Protein AF-A0A9P0VPG4-F1 (afdb_monomer_lite)

Structure (mmCIF, N/CA/C/O backbone):
data_AF-A0A9P0VPG4-F1
#
_entry.id   AF-A0A9P0VPG4-F1
#
loop_
_atom_site.group_PDB
_atom_site.id
_atom_site.type_symbol
_atom_site.label_atom_id
_atom_site.label_alt_id
_atom_site.label_comp_id
_atom_site.label_asym_id
_atom_site.label_entity_id
_atom_site.label_seq_id
_atom_site.pdbx_PDB_ins_code
_atom_site.Cartn_x
_atom_site.Cartn_y
_atom_site.Cartn_z
_atom_site.occupancy
_atom_site.B_iso_or_equiv
_atom_site.auth_seq_id
_atom_site.auth_comp_id
_atom_site.auth_asym_id
_atom_site.auth_atom_id
_atom_site.pdbx_PDB_model_num
ATOM 1 N N . MET A 1 1 ? -14.236 -5.484 17.322 1.00 62.22 1 MET A N 1
ATOM 2 C CA . MET A 1 1 ? -13.591 -4.926 16.109 1.00 62.22 1 MET A CA 1
ATOM 3 C C . MET A 1 1 ? -13.625 -3.392 16.080 1.00 62.22 1 MET A C 1
ATOM 5 O O . MET A 1 1 ? -12.612 -2.795 15.744 1.00 62.22 1 MET A O 1
ATOM 9 N N . GLU A 1 2 ? -14.716 -2.730 16.476 1.00 75.56 2 GLU A N 1
ATOM 10 C CA . GLU A 1 2 ? -14.815 -1.254 16.555 1.00 75.56 2 GLU A CA 1
ATOM 11 C C . GLU A 1 2 ? -13.789 -0.608 17.511 1.00 75.56 2 GLU A C 1
ATOM 13 O O . GLU A 1 2 ? -13.107 0.344 17.143 1.00 75.56 2 GLU A O 1
ATOM 18 N N . MET A 1 3 ? -13.554 -1.225 18.678 1.00 81.44 3 MET A N 1
ATOM 19 C CA . MET A 1 3 ? -12.506 -0.817 19.630 1.00 81.44 3 MET A CA 1
ATOM 20 C C . MET A 1 3 ? -11.118 -0.683 18.978 1.00 81.44 3 MET A C 1
ATOM 22 O O . MET A 1 3 ? -10.380 0.250 19.281 1.00 81.44 3 MET A O 1
ATOM 26 N N . LEU A 1 4 ? -10.764 -1.593 18.062 1.00 80.56 4 LEU A N 1
ATOM 27 C CA . LEU A 1 4 ? -9.453 -1.599 17.411 1.00 80.56 4 LEU A CA 1
ATOM 28 C C . LEU A 1 4 ? -9.294 -0.423 16.436 1.00 80.56 4 LEU A C 1
ATOM 30 O O . LEU A 1 4 ? -8.219 0.162 16.349 1.00 80.56 4 LEU A O 1
ATOM 34 N N . GLN A 1 5 ? -10.365 -0.047 15.734 1.00 80.94 5 GLN A N 1
ATOM 35 C CA . GLN A 1 5 ? -10.359 1.122 14.854 1.00 80.94 5 GLN A CA 1
ATOM 36 C C . GLN A 1 5 ? -10.214 2.410 15.671 1.00 80.94 5 GLN A C 1
ATOM 38 O O . GLN A 1 5 ? -9.322 3.206 15.389 1.00 80.94 5 GLN A O 1
ATOM 43 N N . ASN A 1 6 ? -11.010 2.562 16.734 1.00 83.62 6 ASN A N 1
ATOM 44 C CA . ASN A 1 6 ? -10.936 3.724 17.625 1.00 83.62 6 ASN A CA 1
ATOM 45 C C . ASN A 1 6 ? -9.551 3.846 18.277 1.00 83.62 6 ASN A C 1
ATOM 47 O O . ASN A 1 6 ? -9.014 4.949 18.404 1.00 83.62 6 ASN A O 1
ATOM 51 N N . PHE A 1 7 ? -8.935 2.715 18.637 1.00 85.75 7 PHE A N 1
ATOM 52 C CA . PHE A 1 7 ? -7.565 2.680 19.140 1.00 85.75 7 PHE A CA 1
ATOM 53 C C . PHE A 1 7 ? -6.567 3.207 18.103 1.00 85.75 7 PHE A C 1
ATOM 55 O O . PHE A 1 7 ? -5.754 4.074 18.428 1.00 85.75 7 PHE A O 1
ATOM 62 N N . TYR A 1 8 ? -6.639 2.739 16.852 1.00 86.06 8 TYR A N 1
ATOM 63 C CA . TYR A 1 8 ? -5.756 3.216 15.787 1.00 86.06 8 TYR A CA 1
ATOM 64 C C . TYR A 1 8 ? -5.961 4.700 15.475 1.00 86.06 8 TYR A C 1
ATOM 66 O O . TYR A 1 8 ? -4.977 5.427 15.384 1.00 86.06 8 TYR A O 1
ATOM 74 N N . GLU A 1 9 ? -7.201 5.173 15.358 1.00 85.06 9 GLU A N 1
ATOM 75 C CA . GLU A 1 9 ? -7.501 6.582 15.070 1.00 85.06 9 GLU A CA 1
ATOM 76 C C . GLU A 1 9 ? -7.003 7.514 16.186 1.00 85.06 9 GLU A C 1
ATOM 78 O O . GLU A 1 9 ? -6.314 8.501 15.911 1.00 85.06 9 GLU A 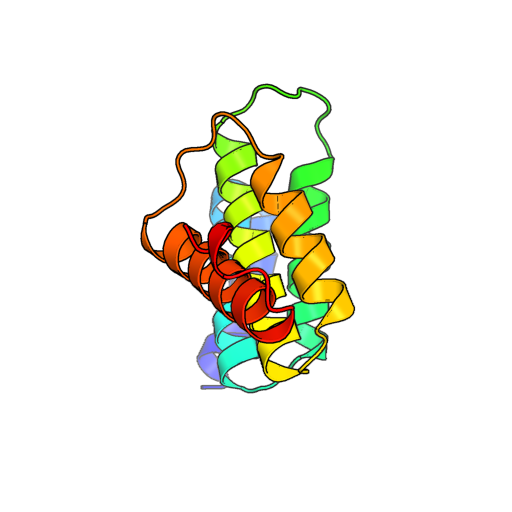O 1
ATOM 83 N N . THR A 1 10 ? -7.256 7.159 17.450 1.00 86.50 10 THR A N 1
ATOM 84 C CA . THR A 1 10 ? -6.783 7.933 18.612 1.00 86.50 10 THR A CA 1
ATOM 85 C C . THR A 1 10 ? -5.256 7.938 18.687 1.00 86.50 10 THR A C 1
ATOM 87 O O . THR A 1 10 ? -4.634 8.982 18.895 1.00 86.50 10 THR A O 1
ATOM 90 N N . THR A 1 11 ? -4.633 6.779 18.455 1.00 85.81 11 THR A N 1
ATOM 91 C CA . THR A 1 11 ? -3.171 6.651 18.441 1.00 85.81 11 THR A CA 1
ATOM 92 C C . THR A 1 11 ? -2.563 7.477 17.309 1.00 85.81 11 THR A C 1
ATOM 94 O O . THR A 1 11 ? -1.578 8.173 17.525 1.00 85.81 11 THR A O 1
ATOM 97 N N . LEU A 1 12 ? -3.156 7.478 16.113 1.00 84.69 12 LEU A N 1
ATOM 98 C CA . LEU A 1 12 ? -2.684 8.283 14.984 1.00 84.69 12 LEU A CA 1
ATOM 99 C C . LEU A 1 12 ? -2.766 9.787 15.258 1.00 84.69 12 LEU A C 1
ATOM 101 O O . LEU A 1 12 ? -1.839 10.513 14.891 1.00 84.69 12 LEU A O 1
ATOM 105 N N . ALA A 1 13 ? -3.825 10.251 15.927 1.00 83.88 13 ALA A N 1
ATOM 106 C CA . ALA A 1 13 ? -3.941 11.644 16.353 1.00 83.88 13 ALA A CA 1
ATOM 107 C C . ALA A 1 13 ? -2.818 12.024 17.336 1.00 83.88 13 ALA A C 1
ATOM 109 O O . ALA A 1 13 ? -2.142 13.038 17.146 1.00 83.88 13 ALA A O 1
ATOM 110 N N . ALA A 1 14 ? -2.546 11.169 18.327 1.00 83.19 14 ALA A N 1
ATOM 111 C CA . ALA A 1 14 ? -1.452 11.373 19.274 1.00 83.19 14 ALA A CA 1
ATOM 112 C C . ALA A 1 14 ? -0.070 11.346 18.590 1.00 83.19 14 ALA A C 1
ATOM 114 O O . ALA A 1 14 ? 0.774 12.201 18.856 1.00 83.19 14 ALA A O 1
ATOM 115 N N . LEU A 1 15 ? 0.153 10.413 17.659 1.00 83.75 15 LEU A N 1
ATOM 116 C CA . LEU A 1 15 ? 1.412 10.282 16.917 1.00 83.75 15 LEU A CA 1
ATOM 117 C C . LEU A 1 15 ? 1.683 11.471 15.992 1.00 83.75 15 LEU A C 1
ATOM 119 O O . LEU A 1 15 ? 2.837 11.881 15.853 1.00 83.75 15 LEU A O 1
ATOM 123 N N . LYS A 1 16 ? 0.632 12.044 15.392 1.00 79.94 16 LYS A N 1
ATOM 124 C CA . LYS A 1 16 ? 0.736 13.263 14.583 1.00 79.94 16 LYS A CA 1
ATOM 125 C C . LYS A 1 16 ? 1.172 14.456 15.438 1.00 79.94 16 LYS A C 1
ATOM 127 O O . LYS A 1 16 ? 2.049 15.209 15.024 1.00 79.94 16 LYS A O 1
ATOM 132 N N . ASN A 1 17 ? 0.629 14.582 16.651 1.00 80.25 17 ASN A N 1
ATOM 133 C CA . ASN A 1 17 ? 1.043 15.616 17.607 1.00 80.25 17 ASN A CA 1
ATOM 134 C C . ASN A 1 17 ? 2.486 15.407 18.091 1.00 80.25 17 ASN A C 1
ATOM 136 O O . ASN A 1 17 ? 3.234 16.369 18.241 1.00 80.25 17 ASN A O 1
ATOM 140 N N . ALA A 1 18 ? 2.897 14.150 18.270 1.00 81.44 18 ALA A N 1
ATOM 141 C CA . ALA A 1 18 ? 4.252 13.779 18.668 1.00 81.44 18 ALA A CA 1
ATOM 142 C C . ALA A 1 18 ? 5.298 13.874 17.534 1.00 81.44 18 ALA A C 1
ATOM 144 O O . ALA A 1 18 ? 6.471 13.602 17.782 1.00 81.44 18 ALA A O 1
ATOM 145 N N . LYS A 1 19 ? 4.899 14.231 16.299 1.00 79.75 19 LYS A N 1
ATOM 146 C CA . LYS A 1 19 ? 5.763 14.301 15.099 1.00 79.75 19 LYS A CA 1
ATOM 147 C C . LYS A 1 19 ? 6.576 13.020 14.839 1.00 79.75 19 LYS A C 1
ATOM 149 O O . LYS A 1 19 ? 7.706 13.073 14.359 1.00 79.75 19 LYS A O 1
ATOM 154 N N . ASN A 1 20 ? 6.018 11.853 15.169 1.00 83.00 20 ASN A N 1
ATOM 155 C CA . ASN A 1 20 ? 6.684 10.569 14.944 1.00 83.00 20 ASN A CA 1
ATOM 156 C C . ASN A 1 20 ? 6.240 9.951 13.612 1.00 83.00 20 ASN A C 1
ATOM 158 O O . ASN A 1 20 ? 5.422 9.028 13.580 1.00 83.00 20 ASN A O 1
ATOM 162 N N . ASP A 1 21 ? 6.805 10.449 12.513 1.00 81.12 21 ASP A N 1
ATOM 163 C CA . ASP A 1 21 ? 6.412 10.062 11.151 1.00 81.12 21 ASP A CA 1
ATOM 164 C C . ASP A 1 21 ? 6.605 8.564 10.875 1.00 81.12 21 ASP A C 1
ATOM 166 O O . ASP A 1 21 ? 5.790 7.932 10.201 1.00 81.12 21 ASP A O 1
ATOM 170 N N . ARG A 1 22 ? 7.648 7.951 11.451 1.00 83.44 22 ARG A N 1
ATOM 171 C CA . ARG A 1 22 ? 7.946 6.523 11.263 1.00 83.44 22 ARG A CA 1
ATOM 172 C C . ARG A 1 22 ? 6.861 5.632 11.861 1.00 83.44 22 ARG A C 1
ATOM 174 O O . ARG A 1 22 ? 6.416 4.680 11.215 1.00 83.44 22 ARG A O 1
ATOM 181 N N . LEU A 1 23 ? 6.466 5.901 13.105 1.00 86.00 23 LEU A N 1
ATOM 182 C CA . LEU A 1 23 ? 5.443 5.110 13.788 1.00 86.00 23 LEU A CA 1
ATOM 183 C C . LEU A 1 23 ? 4.048 5.432 13.245 1.00 86.00 23 LEU A C 1
ATOM 185 O O . LEU A 1 23 ? 3.230 4.524 13.093 1.00 86.00 23 LEU A O 1
ATOM 189 N N . TRP A 1 24 ? 3.809 6.692 12.879 1.00 88.69 24 TRP A N 1
ATOM 190 C CA . TRP A 1 24 ? 2.585 7.125 12.212 1.00 88.69 24 TRP A CA 1
ATOM 191 C C . TRP A 1 24 ? 2.380 6.389 10.881 1.00 88.69 24 TRP A C 1
ATOM 193 O O . TRP A 1 24 ? 1.299 5.848 10.648 1.00 88.69 24 TRP A O 1
ATOM 203 N N . PHE A 1 25 ? 3.426 6.262 10.055 1.00 88.38 25 PHE A N 1
ATOM 204 C CA . PHE A 1 25 ? 3.365 5.529 8.788 1.00 88.38 25 PHE A CA 1
ATOM 205 C C . PHE A 1 25 ? 3.002 4.055 9.006 1.00 88.38 25 PHE A C 1
ATOM 207 O O . PHE A 1 25 ? 2.026 3.567 8.441 1.00 88.38 25 PHE A O 1
ATOM 214 N N . LYS A 1 26 ? 3.720 3.353 9.896 1.00 88.38 26 LYS A N 1
ATOM 215 C CA . LYS A 1 26 ? 3.445 1.934 10.200 1.00 88.38 26 LYS A CA 1
ATOM 216 C C . LYS A 1 26 ? 2.027 1.707 10.724 1.00 88.38 26 LYS A C 1
ATOM 218 O O . LYS A 1 26 ? 1.371 0.737 10.343 1.00 88.38 26 LYS A O 1
ATOM 223 N N . THR A 1 27 ? 1.564 2.599 11.597 1.00 90.62 27 THR A N 1
ATOM 224 C CA . THR A 1 27 ? 0.220 2.524 12.179 1.00 90.62 27 THR A CA 1
ATOM 225 C C . THR A 1 27 ? -0.849 2.730 11.106 1.00 90.62 27 THR A C 1
ATOM 227 O O . THR A 1 27 ? -1.792 1.945 11.037 1.00 90.62 27 THR A O 1
ATOM 230 N N . ASN A 1 28 ? -0.667 3.703 10.207 1.00 90.19 28 ASN A N 1
ATOM 231 C CA . ASN A 1 28 ? -1.573 3.919 9.078 1.00 90.19 28 ASN A CA 1
ATOM 232 C C . ASN A 1 28 ? -1.607 2.739 8.114 1.00 90.19 28 ASN A C 1
ATOM 234 O O . ASN A 1 28 ? -2.688 2.329 7.703 1.00 90.19 28 ASN A O 1
ATOM 238 N N . THR A 1 29 ? -0.460 2.147 7.781 1.00 90.69 29 THR A N 1
ATOM 239 C CA . THR A 1 29 ? -0.443 0.967 6.911 1.00 90.69 29 THR A CA 1
ATOM 240 C C . THR A 1 29 ? -1.222 -0.192 7.532 1.00 90.69 29 THR A C 1
ATOM 242 O O . THR A 1 29 ? -1.966 -0.887 6.837 1.00 90.69 29 THR A O 1
ATOM 245 N N . LYS A 1 30 ? -1.103 -0.400 8.852 1.00 90.69 30 LYS A N 1
ATOM 246 C CA . LYS A 1 30 ? -1.872 -1.442 9.543 1.00 90.69 30 LYS A CA 1
ATOM 247 C C . LYS A 1 30 ? -3.368 -1.122 9.571 1.00 90.69 30 LYS A C 1
ATOM 249 O O . LYS A 1 30 ? -4.164 -2.021 9.314 1.00 90.69 30 LYS A O 1
ATOM 254 N N . LEU A 1 31 ? -3.737 0.137 9.806 1.00 90.50 31 LEU A N 1
ATOM 255 C CA . LEU A 1 31 ? -5.125 0.595 9.738 1.00 90.50 31 LEU A CA 1
ATOM 256 C C . LEU A 1 31 ? -5.723 0.394 8.334 1.00 90.50 31 LEU A C 1
ATOM 258 O O . LEU A 1 31 ? -6.837 -0.103 8.208 1.00 90.50 31 LEU A O 1
ATOM 262 N N . GLY A 1 32 ? -4.961 0.690 7.278 1.00 92.06 32 GLY A N 1
ATOM 263 C CA . GLY A 1 32 ? -5.367 0.446 5.894 1.00 92.06 32 GLY A CA 1
ATOM 264 C C . GLY A 1 32 ? -5.688 -1.025 5.613 1.00 92.06 32 GLY A C 1
ATOM 265 O O . GLY A 1 32 ? -6.691 -1.312 4.968 1.00 92.06 32 GLY A O 1
ATOM 266 N N . LYS A 1 33 ? -4.899 -1.963 6.156 1.00 90.19 33 LYS A N 1
ATOM 267 C CA . LYS A 1 33 ? -5.179 -3.408 6.052 1.00 90.19 33 LYS A CA 1
ATOM 268 C C . LYS A 1 33 ? -6.464 -3.807 6.778 1.00 90.19 33 LYS A C 1
ATOM 270 O O . LYS A 1 33 ? -7.254 -4.556 6.222 1.00 90.19 33 LYS A O 1
ATOM 275 N N . VAL A 1 34 ? -6.710 -3.258 7.970 1.00 90.69 34 VAL A N 1
ATOM 276 C CA . VAL A 1 34 ? -7.966 -3.498 8.706 1.00 90.69 34 VAL A CA 1
ATOM 277 C C . VAL A 1 34 ? -9.173 -2.981 7.918 1.00 90.69 34 VAL A C 1
ATOM 279 O O . VAL A 1 34 ? -10.206 -3.640 7.891 1.00 90.69 34 VAL A O 1
ATOM 282 N N . TYR A 1 35 ? -9.057 -1.828 7.251 1.00 91.25 35 TYR A N 1
ATOM 283 C CA . TYR A 1 35 ? -10.129 -1.325 6.388 1.00 91.25 35 TYR A CA 1
ATOM 284 C C . TYR A 1 35 ? -10.332 -2.166 5.125 1.00 91.25 35 TYR A C 1
ATOM 286 O O . TYR A 1 35 ? -11.474 -2.335 4.706 1.00 91.25 35 TYR A O 1
ATOM 294 N N . LEU A 1 36 ? -9.264 -2.721 4.542 1.00 90.06 36 LEU A N 1
ATOM 295 C CA . LEU A 1 36 ? -9.374 -3.666 3.425 1.00 90.06 36 LEU A CA 1
ATOM 296 C C . LEU A 1 36 ? -10.098 -4.951 3.835 1.00 90.06 36 LEU A C 1
ATOM 298 O O . LEU A 1 36 ? -11.001 -5.374 3.127 1.00 90.06 36 LEU A O 1
ATOM 302 N N . GLU A 1 37 ? -9.760 -5.524 4.994 1.00 89.62 37 GLU A N 1
ATOM 303 C CA . GLU A 1 37 ? -10.428 -6.717 5.545 1.00 89.62 37 GLU A CA 1
ATOM 304 C C . GLU A 1 37 ? -11.929 -6.495 5.814 1.00 89.62 37 GLU A C 1
ATOM 306 O O . GLU A 1 37 ? -12.684 -7.456 5.927 1.00 89.62 37 GLU A O 1
ATOM 311 N N . ARG A 1 38 ? -12.369 -5.234 5.918 1.00 88.69 38 ARG A N 1
ATOM 312 C CA . ARG A 1 38 ? -13.775 -4.838 6.098 1.00 88.69 38 ARG A CA 1
ATOM 313 C C . ARG A 1 38 ? -14.454 -4.345 4.825 1.00 88.69 38 ARG A C 1
ATOM 315 O O . ARG A 1 38 ? -15.576 -3.856 4.904 1.00 88.69 38 ARG A O 1
ATOM 322 N N . GLU A 1 39 ? -13.767 -4.397 3.687 1.00 89.19 39 GLU A N 1
ATOM 323 C CA . GLU A 1 39 ? -14.273 -3.890 2.405 1.00 89.19 39 GLU A CA 1
ATOM 324 C C . GLU A 1 39 ? -14.616 -2.379 2.435 1.00 89.19 39 GLU A C 1
ATOM 326 O O . GLU A 1 39 ? -15.360 -1.854 1.606 1.00 89.19 39 GLU A O 1
ATOM 331 N N . GLU A 1 40 ? -14.022 -1.617 3.364 1.00 91.00 40 GLU A N 1
ATOM 332 C CA . GLU A 1 40 ? -14.238 -0.173 3.518 1.00 91.00 40 GLU A CA 1
ATOM 333 C C . GLU A 1 40 ? -13.337 0.635 2.564 1.00 91.00 40 GLU A C 1
ATOM 335 O O . GLU A 1 40 ? -12.502 1.454 2.966 1.00 91.00 40 GLU A O 1
ATOM 340 N N . PHE A 1 41 ? -13.510 0.417 1.260 1.00 90.69 41 PHE A N 1
ATOM 341 C CA . PHE A 1 41 ? -12.619 0.910 0.202 1.00 90.69 41 PHE A CA 1
ATOM 342 C C . PHE A 1 41 ? -12.383 2.429 0.214 1.00 90.69 41 PHE A C 1
ATOM 344 O O . PHE A 1 41 ? -11.268 2.891 -0.039 1.00 90.69 41 PHE A O 1
ATOM 351 N N . ASN A 1 42 ? -13.402 3.221 0.563 1.00 91.31 42 ASN A N 1
ATOM 352 C CA . ASN A 1 42 ? -13.290 4.681 0.655 1.00 91.31 42 ASN A CA 1
ATOM 353 C C . ASN A 1 42 ? -12.293 5.120 1.740 1.00 91.31 42 ASN A C 1
ATOM 355 O O . ASN A 1 42 ? -11.519 6.060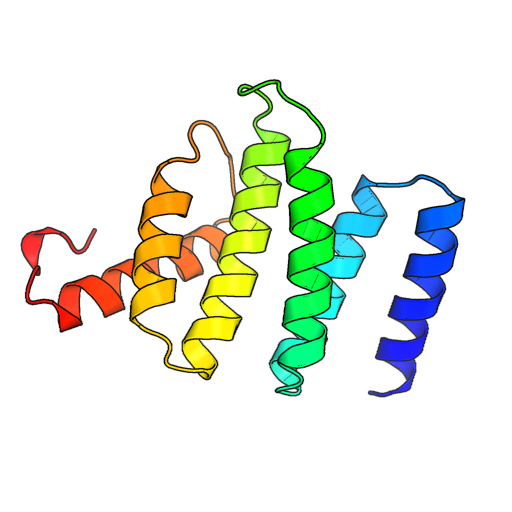 1.545 1.00 91.31 42 ASN A O 1
ATOM 359 N N . LYS A 1 43 ? -12.280 4.428 2.886 1.00 90.31 43 LYS A N 1
ATOM 360 C CA . LYS A 1 43 ? -11.342 4.727 3.974 1.00 90.31 43 LYS A CA 1
ATOM 361 C C . LYS A 1 43 ? -9.928 4.284 3.619 1.00 90.31 43 LYS A C 1
ATOM 363 O O . LYS A 1 43 ? -8.986 5.033 3.872 1.00 90.31 43 LYS A O 1
ATOM 368 N N . VAL A 1 44 ? -9.778 3.136 2.954 1.00 91.69 44 VAL A N 1
ATOM 369 C CA . VAL A 1 44 ? -8.477 2.672 2.439 1.00 91.69 44 VAL A CA 1
ATOM 370 C C . VAL A 1 44 ? -7.885 3.693 1.467 1.00 91.69 44 VAL A C 1
ATOM 372 O O . VAL A 1 44 ? -6.731 4.087 1.625 1.00 91.69 44 VAL A O 1
ATOM 375 N N . ALA A 1 45 ? -8.675 4.188 0.509 1.00 91.50 45 ALA A N 1
ATOM 376 C CA . ALA A 1 45 ? -8.228 5.201 -0.447 1.00 91.50 45 ALA A CA 1
ATOM 377 C C . ALA A 1 45 ? -7.759 6.492 0.250 1.00 91.50 45 ALA A C 1
ATOM 379 O O . ALA A 1 45 ? -6.739 7.076 -0.125 1.00 91.50 45 ALA A O 1
ATOM 380 N N . ASN A 1 46 ? -8.455 6.910 1.313 1.00 91.69 46 ASN A N 1
ATOM 381 C CA . ASN A 1 46 ? -8.044 8.052 2.129 1.00 91.69 46 ASN A CA 1
ATOM 382 C C . ASN A 1 46 ? -6.705 7.815 2.839 1.00 91.69 46 ASN A C 1
ATOM 384 O O . ASN A 1 46 ? -5.845 8.697 2.800 1.00 91.69 46 ASN A O 1
ATOM 388 N N . VAL A 1 47 ? -6.506 6.636 3.437 1.00 92.00 47 VAL A N 1
ATOM 389 C CA . VAL A 1 47 ? -5.237 6.256 4.079 1.00 92.00 47 VAL A CA 1
ATOM 390 C C . VAL A 1 47 ? -4.100 6.217 3.053 1.00 92.00 47 VAL A C 1
ATOM 392 O O . VAL A 1 47 ? -3.054 6.817 3.285 1.00 92.00 47 VAL A O 1
ATOM 395 N N . ILE A 1 48 ? -4.312 5.604 1.883 1.00 91.94 48 ILE A N 1
ATOM 396 C CA . ILE A 1 48 ? -3.321 5.562 0.793 1.00 91.94 48 ILE A CA 1
ATOM 397 C C . ILE A 1 48 ? -2.930 6.977 0.362 1.00 91.94 48 ILE A C 1
ATOM 399 O O . ILE A 1 48 ? -1.745 7.269 0.213 1.00 91.94 48 ILE A O 1
ATOM 403 N N . ARG A 1 49 ? -3.903 7.880 0.195 1.00 90.69 49 ARG A N 1
ATOM 404 C CA . ARG A 1 49 ? -3.632 9.277 -0.171 1.00 90.69 49 ARG A CA 1
ATOM 405 C C . ARG A 1 49 ? -2.747 9.972 0.863 1.00 90.69 49 ARG A C 1
ATOM 407 O O . ARG A 1 49 ? -1.810 10.665 0.475 1.00 90.69 49 ARG A O 1
ATOM 414 N N . GLN A 1 50 ? -3.020 9.773 2.152 1.00 89.56 50 GLN A N 1
ATOM 415 C CA . GLN A 1 50 ? -2.204 10.334 3.230 1.00 89.56 50 GLN A CA 1
ATOM 416 C C . GLN A 1 50 ? -0.783 9.749 3.229 1.00 89.56 50 GLN A C 1
ATOM 418 O O . GLN A 1 50 ? 0.182 10.504 3.296 1.00 89.56 50 GLN A O 1
ATOM 423 N N . LEU A 1 51 ? -0.641 8.429 3.073 1.00 89.69 51 LEU A N 1
ATOM 424 C CA . LEU A 1 51 ? 0.664 7.759 3.009 1.00 89.69 51 LEU A CA 1
ATOM 425 C C . LEU A 1 51 ? 1.498 8.228 1.804 1.00 89.69 51 LEU A C 1
ATOM 427 O O . LEU A 1 51 ? 2.686 8.511 1.948 1.00 89.69 51 LEU A O 1
ATOM 431 N N . LYS A 1 52 ? 0.876 8.380 0.626 1.00 87.31 52 LYS A N 1
ATOM 432 C CA . LYS A 1 52 ? 1.542 8.899 -0.583 1.00 87.31 52 LYS A CA 1
ATOM 433 C C . LYS A 1 52 ? 2.054 10.322 -0.405 1.00 87.31 52 LYS A C 1
ATOM 435 O O . LYS A 1 52 ? 3.132 10.637 -0.899 1.00 87.31 52 LYS A O 1
ATOM 440 N N . GLN A 1 53 ? 1.298 11.177 0.286 1.00 84.50 53 GLN A N 1
ATOM 441 C CA . GLN A 1 53 ? 1.749 12.536 0.582 1.00 84.50 53 GLN A CA 1
ATOM 442 C C . GLN A 1 53 ? 3.044 12.501 1.390 1.00 84.50 53 GLN A C 1
ATOM 444 O O . GLN A 1 53 ? 3.999 13.150 0.990 1.00 84.50 53 GLN A O 1
ATOM 449 N N . THR A 1 54 ? 3.127 11.671 2.433 1.00 80.50 54 THR A N 1
ATOM 450 C CA . THR A 1 54 ? 4.350 11.508 3.236 1.00 80.50 54 THR A CA 1
ATOM 451 C C . THR A 1 54 ? 5.547 11.027 2.409 1.00 80.50 54 THR A C 1
ATOM 453 O O . THR A 1 54 ? 6.673 11.450 2.662 1.00 80.50 54 THR A O 1
ATOM 456 N N . CYS A 1 55 ? 5.321 10.183 1.398 1.00 77.31 55 CYS A N 1
ATOM 457 C CA . CYS A 1 55 ? 6.381 9.718 0.500 1.00 77.31 55 CYS A CA 1
ATOM 458 C C . CYS A 1 55 ? 6.840 10.785 -0.516 1.00 77.31 55 CYS A C 1
ATOM 460 O O . CYS A 1 55 ? 8.010 10.785 -0.888 1.00 77.31 55 CYS A O 1
ATOM 462 N N . ASN A 1 56 ? 5.958 11.696 -0.950 1.00 67.50 56 ASN A N 1
ATOM 463 C CA . ASN A 1 56 ? 6.253 12.687 -1.997 1.00 67.50 56 ASN A CA 1
ATOM 464 C C . ASN A 1 56 ? 6.986 13.948 -1.496 1.00 67.50 56 ASN A C 1
ATOM 466 O O . ASN A 1 56 ? 7.605 14.643 -2.297 1.00 67.50 56 ASN A O 1
ATOM 470 N N . THR A 1 57 ? 6.934 14.277 -0.202 1.00 55.34 57 THR A N 1
ATOM 471 C CA . THR A 1 57 ? 7.390 15.587 0.317 1.00 55.34 57 THR A CA 1
ATOM 472 C C . THR A 1 57 ? 8.914 15.791 0.364 1.00 55.34 57 THR A C 1
ATOM 474 O O . THR A 1 57 ? 9.368 16.804 0.887 1.00 55.34 57 THR A O 1
ATOM 477 N N . CYS A 1 58 ? 9.751 14.885 -0.154 1.00 43.91 58 CYS A N 1
ATOM 478 C CA . CYS A 1 58 ? 11.203 15.112 -0.181 1.00 43.91 58 CYS A CA 1
ATOM 479 C C . CYS A 1 58 ? 11.834 14.646 -1.494 1.00 43.91 58 CYS A C 1
ATOM 481 O O . CYS A 1 58 ? 12.031 13.453 -1.714 1.00 43.91 58 CYS A O 1
ATOM 483 N N . SER A 1 59 ? 12.207 15.619 -2.318 1.00 43.47 59 SER A N 1
ATOM 484 C CA . SER A 1 59 ? 12.885 15.497 -3.608 1.00 43.47 59 SER A CA 1
ATOM 485 C C . SER A 1 59 ? 14.366 15.104 -3.484 1.00 43.47 59 SER A C 1
ATOM 487 O O . SER A 1 59 ? 15.246 15.840 -3.922 1.00 43.47 59 SER A O 1
ATOM 489 N N . HIS A 1 60 ? 14.669 13.960 -2.878 1.00 47.69 60 HIS A N 1
ATOM 490 C CA . HIS A 1 60 ? 15.986 13.345 -3.036 1.00 47.69 60 HIS A CA 1
ATOM 491 C C . HIS A 1 60 ? 15.784 11.880 -3.411 1.00 47.69 60 HIS A C 1
ATOM 493 O O . HIS A 1 60 ? 15.413 11.056 -2.579 1.00 47.69 60 HIS A O 1
ATOM 499 N N . GLU A 1 61 ? 15.995 11.591 -4.695 1.00 50.53 61 GLU A N 1
ATOM 500 C CA . GLU A 1 61 ? 15.750 10.330 -5.416 1.00 50.53 61 GLU A CA 1
ATOM 501 C C . GLU A 1 61 ? 16.548 9.109 -4.905 1.00 50.53 61 GLU A C 1
ATOM 503 O O . GLU A 1 61 ? 16.595 8.076 -5.568 1.00 50.53 61 GLU A O 1
ATOM 508 N N . THR A 1 62 ? 17.162 9.179 -3.722 1.00 56.62 62 THR A N 1
ATOM 509 C CA . THR A 1 62 ? 18.200 8.226 -3.299 1.00 56.62 62 THR A CA 1
ATOM 510 C C . THR A 1 62 ? 17.996 7.641 -1.901 1.00 56.62 62 THR A C 1
ATOM 512 O O . THR A 1 62 ? 18.895 6.971 -1.405 1.00 56.62 62 THR A O 1
ATOM 515 N N . ASP A 1 63 ? 16.851 7.861 -1.243 1.00 69.31 63 ASP A N 1
ATOM 516 C CA . ASP A 1 63 ? 16.590 7.248 0.068 1.00 69.31 63 ASP A CA 1
ATOM 517 C C . ASP A 1 63 ? 15.966 5.840 -0.083 1.00 69.31 63 ASP A C 1
ATOM 519 O O . ASP A 1 63 ? 14.769 5.723 -0.391 1.00 69.31 63 ASP A O 1
ATOM 523 N N . PRO A 1 64 ? 16.730 4.752 0.159 1.00 74.00 64 PRO A N 1
ATOM 524 C CA . PRO A 1 64 ? 16.227 3.384 0.032 1.00 74.00 64 PRO A CA 1
ATOM 525 C C . PRO A 1 64 ? 15.068 3.092 0.996 1.00 74.00 64 PRO A C 1
ATOM 527 O O . PRO A 1 64 ? 14.200 2.273 0.682 1.00 74.00 64 PRO A O 1
ATOM 530 N N . HIS A 1 65 ? 14.990 3.778 2.145 1.00 80.31 65 HIS A N 1
ATOM 531 C CA . HIS A 1 65 ? 13.895 3.592 3.096 1.00 80.31 65 HIS A CA 1
ATOM 532 C C . HIS A 1 65 ? 12.567 4.118 2.553 1.00 80.31 65 HIS A C 1
ATOM 534 O O . HIS A 1 65 ? 11.535 3.467 2.733 1.00 80.31 65 HIS A O 1
ATOM 540 N N . LYS A 1 66 ? 12.587 5.253 1.848 1.00 79.88 66 LYS A N 1
ATOM 541 C CA . LYS A 1 66 ? 11.388 5.813 1.209 1.00 79.88 66 LYS A CA 1
ATOM 542 C C . LYS A 1 66 ? 10.939 4.973 0.027 1.00 79.88 66 LYS A C 1
ATOM 544 O O . LYS A 1 66 ? 9.740 4.782 -0.145 1.00 79.88 66 LYS A O 1
ATOM 549 N N . GLY A 1 67 ? 11.883 4.403 -0.723 1.00 85.25 67 GLY A N 1
ATOM 550 C CA . GLY A 1 67 ? 11.576 3.405 -1.747 1.00 85.25 67 GLY A CA 1
ATOM 551 C C . GLY A 1 67 ? 10.824 2.203 -1.164 1.00 85.25 67 GLY A C 1
ATOM 552 O O . GLY A 1 67 ? 9.774 1.820 -1.678 1.00 85.25 67 GLY A O 1
ATOM 553 N N . THR A 1 68 ? 11.292 1.656 -0.036 1.00 88.12 68 THR A N 1
ATOM 554 C CA . THR A 1 68 ? 10.602 0.553 0.656 1.00 88.12 68 THR A CA 1
ATOM 555 C C . THR A 1 68 ? 9.208 0.952 1.149 1.00 88.12 68 THR A C 1
ATOM 557 O O . THR A 1 68 ? 8.259 0.190 0.969 1.00 88.12 68 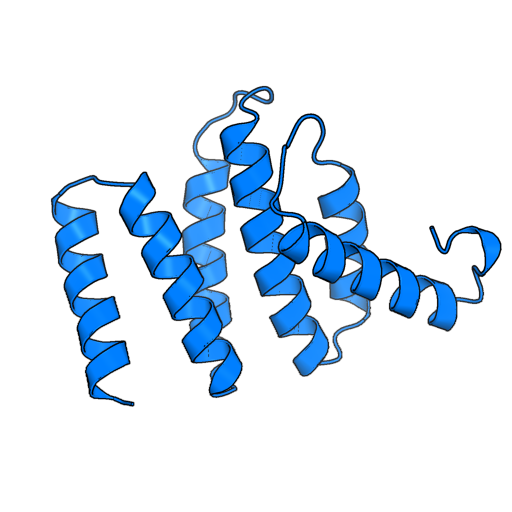THR A O 1
ATOM 560 N N . GLN A 1 69 ? 9.060 2.144 1.733 1.00 88.88 69 GLN A N 1
ATOM 561 C CA . GLN A 1 69 ? 7.757 2.667 2.162 1.00 88.88 69 GLN A CA 1
ATOM 562 C C . GLN A 1 69 ? 6.797 2.839 0.982 1.00 88.88 69 GLN A C 1
ATOM 564 O O . GLN A 1 69 ? 5.638 2.443 1.062 1.00 88.88 69 GLN A O 1
ATOM 569 N N . LEU A 1 70 ? 7.278 3.376 -0.138 1.00 89.56 70 LEU A N 1
ATOM 570 C CA . LEU A 1 70 ? 6.474 3.573 -1.337 1.00 89.56 70 LEU A CA 1
ATOM 571 C C . LEU A 1 70 ? 5.983 2.239 -1.916 1.00 89.56 70 LEU A C 1
ATOM 573 O O . LEU A 1 70 ? 4.814 2.128 -2.280 1.00 89.56 70 LEU A O 1
ATOM 577 N N . LEU A 1 71 ? 6.836 1.209 -1.939 1.00 91.12 71 LEU A N 1
ATOM 578 C CA . LEU A 1 71 ? 6.437 -0.145 -2.341 1.00 91.12 71 LEU A CA 1
ATOM 579 C C . LEU A 1 71 ? 5.375 -0.739 -1.408 1.00 91.12 71 LEU A C 1
ATOM 581 O O . LEU A 1 71 ? 4.469 -1.428 -1.873 1.00 91.12 71 LEU A O 1
ATOM 585 N N . GLU A 1 72 ? 5.442 -0.450 -0.107 1.00 91.50 72 GLU A N 1
ATOM 586 C CA . GLU A 1 72 ? 4.413 -0.863 0.850 1.00 91.50 72 GLU A CA 1
ATOM 587 C C . GLU A 1 72 ? 3.057 -0.198 0.557 1.00 91.50 72 GLU A C 1
ATOM 589 O O . GLU A 1 72 ? 2.019 -0.862 0.601 1.00 91.50 72 GLU A O 1
ATOM 594 N N . VAL A 1 73 ? 3.060 1.086 0.179 1.00 92.81 73 VAL A N 1
ATOM 595 C CA . VAL A 1 73 ? 1.846 1.805 -0.245 1.00 92.81 73 VAL A CA 1
ATOM 596 C C . VAL A 1 73 ? 1.298 1.245 -1.555 1.00 92.81 73 VAL A C 1
ATOM 598 O O . VAL A 1 73 ? 0.091 1.026 -1.660 1.00 92.81 73 VAL A O 1
ATOM 601 N N . TYR A 1 74 ? 2.160 0.968 -2.538 1.00 93.19 74 TYR A N 1
ATOM 602 C CA . TYR A 1 74 ? 1.733 0.351 -3.796 1.00 93.19 74 TYR A CA 1
ATOM 603 C C . TYR A 1 74 ? 1.130 -1.033 -3.584 1.00 93.19 74 TYR A C 1
ATOM 605 O O . TYR A 1 74 ? 0.114 -1.335 -4.199 1.00 93.19 74 TYR A O 1
ATOM 613 N N . ALA A 1 75 ? 1.680 -1.854 -2.688 1.00 94.00 75 ALA A N 1
ATOM 614 C CA . ALA A 1 75 ? 1.083 -3.148 -2.368 1.00 94.00 75 ALA A CA 1
ATOM 615 C C . ALA A 1 75 ? -0.332 -3.004 -1.780 1.00 94.00 75 ALA A C 1
ATOM 617 O O . ALA A 1 75 ? -1.230 -3.745 -2.178 1.00 94.00 75 ALA A O 1
ATOM 618 N N . LEU A 1 76 ? -0.559 -2.027 -0.894 1.00 93.69 76 LEU A N 1
ATOM 619 C CA . LEU A 1 76 ? -1.889 -1.754 -0.337 1.00 93.69 76 LEU A CA 1
ATOM 620 C C . LEU A 1 76 ? -2.882 -1.285 -1.418 1.00 93.69 76 LEU A C 1
ATOM 622 O O . LEU A 1 76 ? -4.044 -1.684 -1.425 1.00 93.69 76 LEU A O 1
ATOM 626 N N . GLU A 1 77 ? -2.420 -0.460 -2.355 1.00 93.75 77 GLU A N 1
ATOM 627 C CA . GLU A 1 77 ? -3.228 0.039 -3.470 1.00 93.75 77 GLU A CA 1
ATOM 628 C C . GLU A 1 77 ? -3.539 -1.047 -4.511 1.00 93.75 77 GLU A C 1
ATOM 630 O O . GLU A 1 77 ? -4.653 -1.114 -5.031 1.00 93.75 77 GLU A O 1
ATOM 635 N N . ILE A 1 78 ? -2.588 -1.948 -4.766 1.00 94.25 78 ILE A N 1
ATOM 636 C CA . ILE A 1 78 ? -2.791 -3.146 -5.587 1.00 94.25 78 ILE A CA 1
ATOM 637 C C . ILE A 1 78 ? -3.860 -4.038 -4.957 1.00 94.25 78 ILE A C 1
ATOM 639 O O . ILE A 1 78 ? -4.762 -4.484 -5.663 1.00 94.25 78 ILE A O 1
ATOM 643 N N . GLN A 1 79 ? -3.809 -4.274 -3.644 1.00 92.94 79 GLN A N 1
ATOM 644 C CA . GLN A 1 79 ? -4.835 -5.053 -2.943 1.00 92.94 79 GLN A CA 1
ATOM 645 C C . GLN A 1 79 ? -6.216 -4.398 -3.081 1.00 92.94 79 GLN A C 1
ATOM 647 O O . GLN A 1 79 ? -7.164 -5.059 -3.499 1.00 92.94 79 GLN A O 1
ATOM 652 N N . LEU A 1 80 ? -6.310 -3.083 -2.857 1.00 93.38 80 LEU A N 1
ATOM 653 C CA . LEU A 1 80 ? -7.549 -2.320 -3.035 1.00 93.38 80 LEU A CA 1
ATOM 654 C C . LEU A 1 80 ? -8.138 -2.469 -4.447 1.00 93.38 80 LEU A C 1
ATOM 656 O O . LEU A 1 80 ? -9.317 -2.784 -4.611 1.00 93.38 80 LEU A O 1
ATOM 660 N N . HIS A 1 81 ? -7.331 -2.242 -5.484 1.00 92.88 81 HIS A N 1
ATOM 661 C CA . HIS A 1 81 ? -7.814 -2.310 -6.863 1.00 92.88 81 HIS A CA 1
ATOM 662 C C . HIS A 1 81 ? -8.018 -3.737 -7.374 1.00 92.88 81 HIS A C 1
ATOM 664 O O . HIS A 1 81 ? -8.758 -3.926 -8.343 1.00 92.88 81 HIS A O 1
ATOM 670 N N . THR A 1 82 ? -7.406 -4.734 -6.730 1.00 91.44 82 THR A N 1
ATOM 671 C CA . THR A 1 82 ? -7.674 -6.153 -6.995 1.00 91.44 82 THR A CA 1
ATOM 672 C C . THR A 1 82 ? -9.100 -6.501 -6.589 1.00 91.44 82 THR A C 1
ATOM 674 O O . THR A 1 82 ? -9.827 -7.053 -7.416 1.00 91.44 82 THR A O 1
ATOM 677 N N . GLU A 1 83 ? -9.536 -6.077 -5.399 1.00 90.00 83 GLU A N 1
ATOM 678 C CA . GLU A 1 83 ? -10.924 -6.254 -4.944 1.00 90.00 83 GLU A CA 1
ATOM 679 C C . GLU A 1 83 ? -11.922 -5.493 -5.831 1.00 90.00 83 GLU A C 1
ATOM 681 O O . GLU A 1 83 ? -12.958 -6.022 -6.231 1.00 90.00 83 GLU A O 1
ATOM 686 N N . GLN A 1 84 ? -11.567 -4.277 -6.259 1.00 89.06 84 GLN A N 1
ATOM 687 C CA . GLN A 1 84 ? -12.387 -3.479 -7.184 1.00 89.06 84 GLN A CA 1
ATOM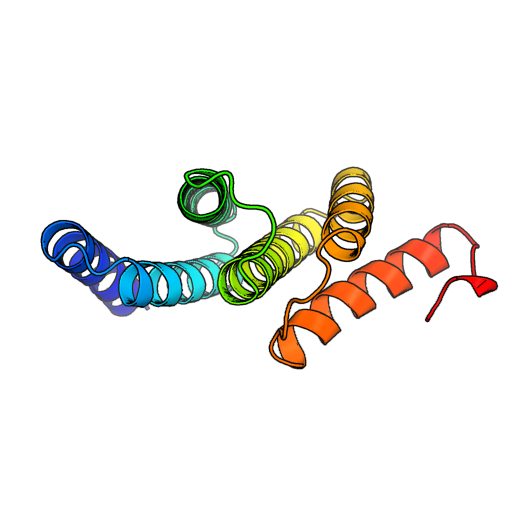 688 C C . GLN A 1 84 ? -12.335 -3.956 -8.646 1.00 89.06 84 GLN A C 1
ATOM 690 O O . GLN A 1 84 ? -13.004 -3.377 -9.503 1.00 89.06 84 GLN A O 1
ATOM 695 N N . LYS A 1 85 ? -11.519 -4.971 -8.964 1.00 89.00 85 LYS A N 1
ATOM 696 C CA . LYS A 1 85 ? -11.295 -5.491 -10.326 1.00 89.00 85 LYS A CA 1
ATOM 697 C C . LYS A 1 85 ? -10.883 -4.408 -11.340 1.00 89.00 85 LYS A C 1
ATOM 699 O O . LYS A 1 85 ? -11.181 -4.504 -12.531 1.00 89.00 85 LYS A O 1
ATOM 704 N N . ASN A 1 86 ? -10.153 -3.378 -10.901 1.00 90.25 86 ASN A N 1
ATOM 705 C CA . ASN A 1 86 ? -9.715 -2.289 -11.777 1.00 90.25 86 ASN A CA 1
ATOM 706 C C . ASN A 1 86 ? -8.385 -2.617 -12.476 1.00 90.25 86 ASN A C 1
ATOM 708 O O . ASN A 1 86 ? -7.307 -2.177 -12.078 1.00 90.25 86 ASN A O 1
ATOM 712 N N . HIS A 1 87 ? -8.462 -3.394 -13.556 1.00 88.25 87 HIS A N 1
ATOM 713 C CA . HIS A 1 87 ? -7.283 -3.909 -14.265 1.00 88.25 87 HIS A CA 1
ATOM 714 C C . HIS A 1 87 ? -6.404 -2.834 -14.917 1.00 88.25 87 HIS A C 1
ATOM 716 O O . HIS A 1 87 ? -5.196 -3.032 -15.036 1.00 88.25 87 HIS A O 1
ATOM 722 N N . LYS A 1 88 ? -6.982 -1.692 -15.313 1.00 89.06 88 LYS A N 1
ATOM 723 C CA . LYS A 1 88 ? -6.219 -0.589 -15.917 1.00 89.06 88 LYS A CA 1
ATOM 724 C C . LYS A 1 88 ? -5.269 0.040 -14.898 1.00 89.06 88 LYS A C 1
ATOM 726 O O . LYS A 1 88 ? -4.083 0.174 -15.182 1.00 89.06 88 LYS A O 1
ATOM 731 N N . LEU A 1 89 ? -5.777 0.355 -13.703 1.00 89.81 89 LEU A N 1
ATOM 732 C CA . LEU A 1 89 ? -4.958 0.916 -12.624 1.00 89.81 89 LEU A CA 1
ATOM 733 C C . LEU A 1 89 ? -3.935 -0.091 -12.097 1.00 89.81 89 LEU A C 1
ATOM 735 O O . LEU A 1 89 ? -2.800 0.288 -11.831 1.00 89.81 89 LEU A O 1
ATOM 739 N N . LEU A 1 90 ? -4.294 -1.376 -11.996 1.00 90.81 90 LEU A N 1
ATOM 740 C CA . LEU A 1 90 ? -3.358 -2.421 -11.563 1.00 90.81 90 LEU A CA 1
ATOM 741 C C . LEU A 1 90 ? -2.123 -2.509 -12.468 1.00 90.81 90 LEU A C 1
ATOM 743 O O . LEU A 1 90 ? -1.007 -2.621 -11.962 1.00 90.81 90 LEU A O 1
ATOM 747 N N . LYS A 1 91 ? -2.309 -2.398 -13.790 1.00 90.31 91 LYS A N 1
ATOM 748 C CA . LYS A 1 91 ? -1.196 -2.370 -14.745 1.00 90.31 91 LYS A CA 1
ATOM 749 C C . LYS A 1 91 ? -0.277 -1.176 -14.514 1.00 90.31 91 LYS A C 1
ATOM 751 O O . LYS A 1 91 ? 0.935 -1.340 -14.403 1.00 90.31 91 LYS A O 1
ATOM 756 N N . GLU A 1 92 ? -0.858 0.010 -14.387 1.00 90.94 92 GLU A N 1
ATOM 757 C CA . GLU A 1 92 ? -0.092 1.230 -14.148 1.00 90.94 92 GLU A CA 1
ATOM 758 C C . GLU A 1 92 ? 0.677 1.177 -12.817 1.00 90.94 92 GLU A C 1
ATOM 760 O O . GLU A 1 92 ? 1.838 1.581 -12.746 1.00 90.94 92 GLU A O 1
ATOM 765 N N . LEU A 1 93 ? 0.059 0.649 -11.758 1.00 90.88 93 LEU A N 1
ATOM 766 C CA . LEU A 1 93 ? 0.697 0.499 -10.450 1.00 90.88 93 LEU A CA 1
ATOM 767 C C . LEU A 1 93 ? 1.843 -0.503 -10.475 1.00 90.88 93 LEU A C 1
ATOM 769 O O . LEU A 1 93 ? 2.895 -0.230 -9.896 1.00 90.88 93 LEU A O 1
ATOM 773 N N . TYR A 1 94 ? 1.673 -1.623 -11.176 1.00 90.38 94 TYR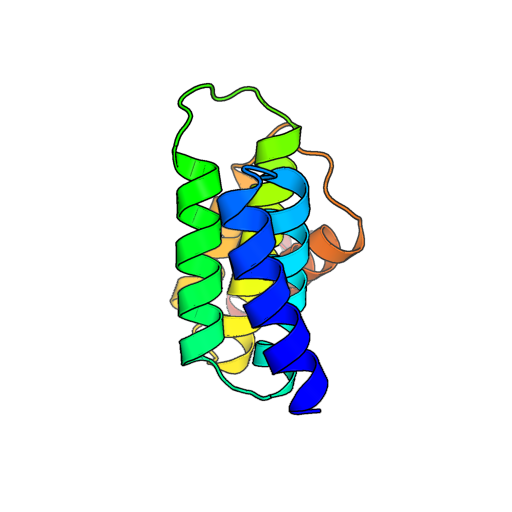 A N 1
ATOM 774 C CA . TYR A 1 94 ? 2.747 -2.583 -11.380 1.00 90.38 94 TYR A CA 1
ATOM 775 C C . TYR A 1 94 ? 3.935 -1.930 -12.100 1.00 90.38 94 TYR A C 1
ATOM 777 O O . TYR A 1 94 ? 5.048 -1.938 -11.575 1.00 90.38 94 TYR A O 1
ATOM 785 N N . GLU A 1 95 ? 3.703 -1.252 -13.226 1.00 90.00 95 GLU A N 1
ATOM 786 C CA . GLU A 1 95 ? 4.759 -0.549 -13.967 1.00 90.00 95 GLU A CA 1
ATOM 787 C C . GLU A 1 95 ? 5.448 0.538 -13.126 1.00 90.00 95 GLU A C 1
ATOM 789 O O . GLU A 1 95 ? 6.666 0.705 -13.200 1.00 90.00 95 GLU A O 1
ATOM 794 N N . ARG A 1 96 ? 4.696 1.270 -12.291 1.00 88.94 96 ARG A N 1
ATOM 795 C CA . ARG A 1 96 ? 5.255 2.253 -11.346 1.00 88.94 96 ARG A CA 1
ATOM 796 C C . ARG A 1 96 ? 6.103 1.588 -10.262 1.00 88.94 96 ARG A C 1
ATOM 798 O O . ARG A 1 96 ? 7.166 2.110 -9.938 1.00 88.94 96 ARG A O 1
ATOM 805 N N . SER A 1 97 ? 5.681 0.439 -9.737 1.00 88.69 97 SER A N 1
ATOM 806 C CA . SER A 1 97 ? 6.429 -0.289 -8.706 1.00 88.69 97 SER A CA 1
ATOM 807 C C . SER A 1 97 ? 7.796 -0.771 -9.205 1.00 88.69 97 SER A C 1
ATOM 809 O O . SER A 1 97 ? 8.778 -0.669 -8.475 1.00 88.69 97 SER A O 1
ATOM 811 N N . LEU A 1 98 ? 7.896 -1.178 -10.477 1.00 87.38 98 LEU A N 1
ATOM 812 C CA . LEU A 1 98 ? 9.156 -1.599 -11.105 1.00 87.38 98 LEU A CA 1
ATOM 813 C C . LEU A 1 98 ? 10.169 -0.454 -11.272 1.00 87.38 98 LEU A C 1
ATOM 815 O O . LEU A 1 98 ? 11.370 -0.699 -11.390 1.00 87.38 98 LEU A O 1
ATOM 819 N N . LYS A 1 99 ? 9.708 0.803 -11.287 1.00 86.81 99 LYS A N 1
ATOM 820 C CA . LYS A 1 99 ? 10.586 1.982 -11.384 1.00 86.81 99 LYS A CA 1
ATOM 821 C C . LYS A 1 99 ? 11.291 2.299 -10.066 1.00 86.81 99 LYS A C 1
ATOM 823 O O . LYS A 1 99 ? 12.284 3.022 -10.084 1.00 86.81 99 LYS A O 1
ATOM 828 N N . VAL A 1 100 ? 10.809 1.772 -8.938 1.00 84.62 100 VAL A N 1
ATOM 829 C CA . VAL A 1 100 ? 11.429 1.992 -7.627 1.00 84.62 100 VAL A CA 1
ATOM 830 C C . VAL A 1 100 ? 12.699 1.146 -7.529 1.00 84.62 100 VAL A C 1
ATOM 832 O O . VAL A 1 100 ? 12.655 -0.054 -7.268 1.00 84.62 100 VAL A O 1
ATOM 835 N N . ARG A 1 101 ? 13.851 1.782 -7.760 1.00 71.19 101 ARG A N 1
ATOM 836 C CA . ARG A 1 101 ? 15.177 1.154 -7.663 1.00 71.19 101 ARG A CA 1
ATOM 837 C C . ARG A 1 101 ? 15.738 1.294 -6.243 1.00 71.19 101 ARG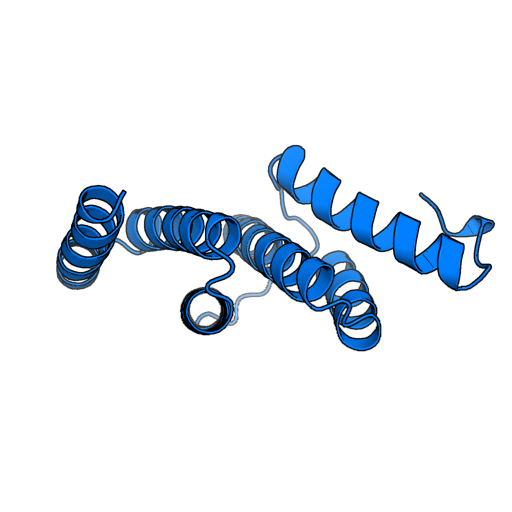 A C 1
ATOM 839 O O . ARG A 1 101 ? 15.368 2.207 -5.512 1.00 71.19 101 ARG A O 1
ATOM 846 N N . SER A 1 102 ? 16.629 0.382 -5.854 1.00 71.38 102 SER A N 1
ATOM 847 C CA . SER A 1 102 ? 17.394 0.427 -4.590 1.00 71.38 102 SER A CA 1
ATOM 848 C C . SER A 1 102 ? 16.597 0.265 -3.283 1.00 71.38 102 SER A C 1
ATOM 850 O O . SER A 1 102 ? 17.165 0.408 -2.203 1.00 71.38 102 SER A O 1
ATOM 852 N N . ALA A 1 103 ? 15.308 -0.073 -3.347 1.00 81.56 103 ALA A N 1
ATOM 853 C CA . ALA A 1 103 ? 14.509 -0.403 -2.170 1.00 81.56 103 ALA A CA 1
ATOM 854 C C . ALA A 1 103 ? 14.740 -1.854 -1.721 1.00 81.56 103 ALA A C 1
ATOM 856 O O . ALA A 1 103 ? 14.862 -2.759 -2.548 1.00 81.56 103 ALA A O 1
ATOM 857 N N . ILE A 1 104 ? 14.718 -2.086 -0.407 1.00 84.12 104 ILE A N 1
ATOM 858 C CA . ILE A 1 104 ? 14.740 -3.428 0.192 1.00 84.12 104 ILE A CA 1
ATOM 859 C C . ILE A 1 104 ? 13.376 -3.651 0.856 1.00 84.12 104 ILE A C 1
ATOM 861 O O . ILE A 1 104 ? 13.212 -3.369 2.049 1.00 84.12 104 ILE A O 1
ATOM 865 N N . PRO A 1 105 ? 12.343 -4.045 0.090 1.00 84.75 105 PRO A N 1
ATOM 866 C CA . PRO A 1 105 ? 11.030 -4.326 0.644 1.00 84.75 105 PRO A CA 1
ATOM 867 C C . PRO A 1 105 ? 11.002 -5.679 1.351 1.00 84.75 105 PRO A C 1
ATOM 869 O O . PRO A 1 105 ? 11.790 -6.582 1.073 1.00 84.75 105 PRO A O 1
ATOM 872 N N . HIS A 1 106 ? 10.032 -5.837 2.248 1.00 86.69 106 HIS A N 1
ATOM 873 C CA . HIS A 1 106 ? 9.762 -7.128 2.867 1.00 86.69 106 HIS A CA 1
ATOM 874 C C . HIS A 1 106 ? 9.309 -8.144 1.797 1.00 86.69 106 HIS A C 1
ATOM 876 O O . HIS A 1 106 ? 8.492 -7.769 0.949 1.00 86.69 106 HIS A O 1
ATOM 882 N N . PRO A 1 107 ? 9.736 -9.425 1.850 1.00 90.88 107 PRO A N 1
ATOM 883 C CA . PRO A 1 107 ? 9.379 -10.433 0.846 1.00 90.88 107 PRO A CA 1
ATOM 884 C C . PRO A 1 107 ? 7.879 -10.491 0.538 1.00 90.88 107 PRO A C 1
ATOM 886 O O . PRO A 1 107 ? 7.493 -10.493 -0.622 1.00 90.88 107 PRO A O 1
ATOM 889 N N . LEU A 1 108 ? 7.034 -10.406 1.572 1.00 89.56 108 LEU A N 1
ATOM 890 C CA . LEU A 1 108 ? 5.572 -10.376 1.433 1.00 89.56 108 LEU A CA 1
ATOM 891 C C . LEU A 1 108 ? 5.046 -9.232 0.541 1.00 89.56 108 LEU A C 1
ATOM 893 O O . LEU A 1 108 ? 4.110 -9.436 -0.223 1.00 89.56 108 LEU A O 1
ATOM 897 N N . ILE A 1 109 ? 5.630 -8.033 0.628 1.00 91.38 109 ILE A N 1
ATOM 898 C CA . ILE A 1 109 ? 5.233 -6.880 -0.203 1.00 91.38 109 ILE A CA 1
ATOM 899 C C . ILE A 1 109 ? 5.582 -7.170 -1.662 1.00 91.38 109 ILE A C 1
ATOM 901 O O . ILE A 1 109 ? 4.769 -6.950 -2.558 1.00 91.38 109 ILE A O 1
ATOM 905 N N . MET A 1 110 ? 6.776 -7.721 -1.892 1.00 90.38 110 MET A N 1
ATOM 906 C CA . MET A 1 110 ? 7.210 -8.105 -3.229 1.00 90.38 110 MET A CA 1
ATOM 907 C C . MET A 1 110 ? 6.341 -9.229 -3.806 1.00 90.38 110 MET A C 1
ATOM 909 O O . MET A 1 110 ? 6.016 -9.191 -4.990 1.00 90.38 110 MET A O 1
ATOM 913 N N . SER A 1 111 ? 5.908 -10.190 -2.982 1.00 92.19 111 SER A N 1
ATOM 914 C CA . SER A 1 111 ? 4.981 -11.251 -3.393 1.00 92.19 111 SER A CA 1
ATOM 915 C C . SER A 1 111 ? 3.668 -10.685 -3.934 1.00 92.19 111 SER A C 1
ATOM 917 O O . SER A 1 111 ? 3.251 -11.091 -5.011 1.00 92.19 111 SER A O 1
ATOM 919 N N . VAL A 1 112 ? 3.065 -9.702 -3.254 1.00 93.06 112 VAL A N 1
ATOM 920 C CA . VAL A 1 112 ? 1.817 -9.053 -3.710 1.00 93.06 112 VAL A CA 1
ATOM 921 C C . VAL A 1 112 ? 2.006 -8.366 -5.066 1.00 93.06 112 VAL A C 1
ATOM 923 O O . VAL A 1 112 ? 1.173 -8.503 -5.962 1.00 93.06 112 VAL A O 1
ATOM 926 N N . ILE A 1 113 ? 3.117 -7.644 -5.240 1.00 91.94 113 ILE A N 1
ATOM 927 C CA . ILE A 1 113 ? 3.424 -6.940 -6.493 1.00 91.94 113 ILE A CA 1
ATOM 928 C C . ILE A 1 113 ? 3.630 -7.937 -7.642 1.00 91.94 113 ILE A C 1
ATOM 930 O O . ILE A 1 113 ? 3.058 -7.763 -8.719 1.00 91.94 113 ILE A O 1
ATOM 934 N N . ARG A 1 114 ? 4.408 -9.002 -7.413 1.00 91.62 114 ARG A N 1
ATOM 935 C CA . ARG A 1 114 ? 4.671 -10.042 -8.420 1.00 91.62 114 ARG A CA 1
ATOM 936 C C . ARG A 1 114 ? 3.423 -10.836 -8.776 1.00 91.62 114 ARG A C 1
ATOM 938 O O . ARG A 1 114 ? 3.188 -11.098 -9.949 1.00 91.62 114 ARG A O 1
ATOM 945 N N . GLU A 1 115 ? 2.587 -11.167 -7.796 1.00 92.38 115 GLU A N 1
ATOM 946 C CA . GLU A 1 115 ? 1.306 -11.834 -8.035 1.00 92.38 115 GLU A CA 1
ATOM 947 C C . GLU A 1 115 ? 0.399 -10.984 -8.940 1.00 92.38 115 GLU A C 1
ATOM 949 O O . GLU A 1 115 ? -0.197 -11.500 -9.890 1.00 92.38 115 GLU A O 1
ATOM 954 N N . CYS A 1 116 ? 0.335 -9.670 -8.693 1.00 91.94 116 CYS A N 1
ATOM 955 C CA . CYS A 1 116 ? -0.381 -8.732 -9.556 1.00 91.94 116 CYS A CA 1
ATOM 956 C C . CYS A 1 116 ? 0.191 -8.717 -10.982 1.00 91.94 116 CYS A C 1
ATOM 958 O O . CYS A 1 116 ? -0.570 -8.831 -11.947 1.00 91.94 116 CYS A O 1
ATOM 960 N N . GLY A 1 117 ? 1.519 -8.631 -11.120 1.00 89.25 117 GLY A N 1
ATOM 961 C CA . GLY A 1 117 ? 2.210 -8.681 -12.412 1.00 89.25 117 GLY A CA 1
ATOM 962 C C . GLY A 1 117 ? 1.928 -9.971 -13.185 1.00 89.25 117 GLY A C 1
ATOM 963 O O . GLY A 1 117 ? 1.527 -9.923 -14.347 1.00 89.25 117 GLY A O 1
ATOM 964 N N . GLY A 1 118 ? 2.032 -11.126 -12.524 1.00 89.88 118 GLY A N 1
ATOM 965 C CA . GLY A 1 118 ? 1.741 -12.431 -13.117 1.00 89.88 118 GLY A CA 1
ATOM 966 C C . GLY A 1 118 ? 0.297 -12.538 -13.610 1.00 89.88 118 GLY A C 1
ATOM 967 O O . GLY A 1 118 ? 0.061 -12.862 -14.773 1.00 89.88 118 GLY A O 1
ATOM 968 N N . LYS A 1 119 ? -0.688 -12.174 -12.775 1.00 89.25 119 LYS A N 1
ATOM 969 C CA . LYS A 1 119 ? -2.112 -12.169 -13.172 1.00 89.25 119 LYS A CA 1
ATOM 970 C C . LYS A 1 119 ? -2.382 -11.237 -14.356 1.00 89.25 119 LYS A C 1
ATOM 972 O O . LYS A 1 119 ? -3.211 -11.553 -15.209 1.00 89.25 119 LYS A O 1
ATOM 977 N N . MET A 1 120 ? -1.707 -10.092 -14.412 1.00 88.00 120 MET A N 1
ATOM 978 C CA . MET A 1 120 ? -1.824 -9.133 -15.509 1.00 88.00 120 MET A CA 1
ATOM 979 C C . MET A 1 120 ? -1.241 -9.680 -16.821 1.00 88.00 120 MET A C 1
ATOM 981 O O . MET A 1 120 ? -1.901 -9.593 -17.860 1.00 88.00 120 MET A O 1
ATOM 985 N N . HIS A 1 121 ? -0.035 -10.251 -16.785 1.00 85.81 121 HIS A N 1
ATOM 986 C CA . HIS A 1 121 ? 0.623 -10.817 -17.965 1.00 85.81 121 HIS A CA 1
ATOM 987 C C . HIS A 1 121 ? -0.138 -12.023 -18.523 1.00 85.81 121 HIS A C 1
ATOM 989 O O . HIS A 1 121 ? -0.387 -12.071 -19.727 1.00 85.81 121 HIS A O 1
ATOM 995 N N . LEU A 1 122 ? -0.634 -12.910 -17.652 1.00 86.94 122 LEU A N 1
ATOM 996 C CA . LEU A 1 122 ? -1.483 -14.038 -18.051 1.00 86.94 122 LEU A CA 1
ATOM 997 C C . LEU A 1 122 ? -2.750 -13.586 -18.790 1.00 86.94 122 LEU A C 1
ATOM 999 O O . LEU A 1 122 ? -3.127 -14.184 -19.792 1.00 86.94 122 LEU A O 1
ATOM 1003 N N . ARG A 1 123 ? -3.393 -12.506 -18.330 1.00 83.50 123 ARG A N 1
ATOM 1004 C CA . ARG A 1 123 ? -4.574 -11.928 -19.000 1.00 83.50 123 ARG A CA 1
ATOM 1005 C C . ARG A 1 123 ? -4.254 -11.270 -20.338 1.00 83.50 123 ARG A C 1
ATOM 1007 O O . ARG A 1 123 ? -5.143 -11.157 -21.172 1.00 83.50 123 ARG A O 1
ATOM 1014 N N . SER A 1 124 ? -3.023 -10.798 -20.512 1.00 80.81 124 SER A N 1
ATOM 1015 C CA . SER A 1 124 ? -2.589 -10.093 -21.722 1.00 80.81 124 SER A CA 1
ATOM 1016 C C . SER A 1 124 ? -2.024 -11.042 -22.786 1.00 80.81 124 SER A C 1
ATOM 1018 O O . SER A 1 124 ? -1.742 -10.593 -23.888 1.00 80.81 124 SER A O 1
ATOM 1020 N N . GLY A 1 125 ? -1.850 -12.332 -22.466 1.00 80.62 125 GLY A N 1
ATOM 1021 C CA . GLY A 1 125 ? -1.201 -13.312 -23.346 1.00 80.62 125 GLY A CA 1
ATOM 1022 C C . GLY A 1 125 ? 0.327 -13.190 -23.407 1.00 80.62 125 GLY A C 1
ATOM 1023 O O . GLY A 1 125 ? 0.971 -13.910 -24.162 1.00 80.62 125 GLY A O 1
ATOM 1024 N N . ASP A 1 126 ? 0.920 -12.316 -22.589 1.00 81.19 126 ASP A N 1
ATOM 1025 C CA . ASP A 1 126 ? 2.364 -12.063 -22.528 1.00 81.19 126 ASP A CA 1
ATOM 1026 C C . ASP A 1 126 ? 3.044 -13.078 -21.589 1.00 81.19 126 ASP A C 1
ATOM 1028 O O . ASP A 1 126 ? 3.604 -12.717 -20.551 1.00 81.19 126 ASP A O 1
ATOM 1032 N N . TYR A 1 127 ? 2.969 -14.369 -21.923 1.00 77.06 127 TYR A N 1
ATOM 1033 C CA . TYR A 1 127 ? 3.460 -15.453 -21.059 1.00 77.06 127 TYR A CA 1
ATOM 1034 C C . TYR A 1 127 ? 4.972 -15.386 -20.803 1.00 77.06 127 TYR A C 1
ATOM 1036 O O . TYR A 1 127 ? 5.427 -15.737 -19.720 1.00 77.06 127 TYR A O 1
ATOM 1044 N N . GLU A 1 128 ? 5.744 -14.868 -21.760 1.00 74.56 128 GLU A N 1
ATOM 1045 C CA . GLU A 1 128 ? 7.203 -14.726 -21.647 1.00 74.56 128 GLU A CA 1
ATOM 1046 C C . GLU A 1 128 ? 7.638 -13.665 -20.625 1.00 74.56 128 GLU A C 1
ATOM 1048 O O . GLU A 1 128 ? 8.770 -13.689 -20.150 1.00 74.56 128 GLU A O 1
ATOM 1053 N N . LYS A 1 129 ? 6.744 -12.732 -20.268 1.00 72.50 129 LYS A N 1
ATOM 1054 C CA . LYS A 1 129 ? 7.023 -11.657 -19.300 1.00 72.50 129 LYS A CA 1
ATOM 1055 C C . LYS A 1 129 ? 6.600 -12.009 -17.870 1.00 72.50 129 LYS A C 1
ATOM 1057 O O . LYS A 1 129 ? 6.713 -11.169 -16.980 1.00 72.50 129 LYS A O 1
ATOM 1062 N N . VAL A 1 130 ? 6.092 -13.222 -17.638 1.00 65.69 130 VAL A N 1
ATOM 1063 C CA . VAL A 1 130 ? 5.771 -13.718 -16.294 1.00 65.69 130 VAL A CA 1
ATOM 1064 C C . VAL A 1 130 ? 7.087 -14.106 -15.609 1.00 65.69 130 VAL A C 1
ATOM 1066 O O . VAL A 1 130 ? 7.663 -15.140 -15.936 1.00 65.69 130 VAL A O 1
ATOM 1069 N N . GLN A 1 131 ? 7.577 -13.270 -14.688 1.00 54.19 131 GLN A N 1
ATOM 1070 C CA . GLN A 1 131 ? 8.853 -13.470 -13.985 1.00 54.19 131 GLN A CA 1
ATOM 1071 C C . GLN A 1 131 ? 8.723 -13.269 -12.471 1.00 54.19 131 GLN A C 1
ATOM 1073 O O . GLN A 1 131 ? 7.998 -12.339 -12.046 1.00 54.19 131 GLN A O 1
#

Foldseek 3Di:
DVVVLVVLVVVLVVCVVVVVVPVNLVSLLVSLVVCLVVVVLVVNVVSLVVLVVVLPPDPDLDDLVSLQSVLSSLLSVLSSVVVVVVLVVLVVSLVVNVPSPNHDYDVVSVVSSLVSVQVNCVVVVVNVRND

pLDDT: mean 84.58, std 10.29, range [43.47, 94.25]

InterPro domains:
  IPR050871 26S Proteasome and COP9 Signalosome Components [PTHR10678] (2-129)

Radius of gyration: 15.61 Å; chains: 1; bounding box: 33×31×43 Å

Secondary structure (DSSP, 8-state):
-HHHHHHHHHHHHHHHHTT-HHHHHHHHHHHHHHHHHTT-HHHHHHHHHHHHHHHHS---TT-HHHHHHHHHHHHHHHHHHHHTT-HHHHHHHHHHHHT--S----HHHHHHHHHHHHHHHHHHT-GGG--

Sequence (131 aa):
MEMLQNFYETTLAALKNAKNDRLWFKTNTKLGKVYLEREEFNKVANVIRQLKQTCNTCSHETDPHKGTQLLEVYALEIQLHTEQKNHKLLKELYERSLKVRSAIPHPLIMSVIRECGGKMHLRSGDYEKVQ

Organism: Acanthoscelides obtectus (NCBI:txid200917)